Protein AF-A0A3C0CKK8-F1 (afdb_monomer)

pLDDT: mean 87.29, std 13.37, range [47.09, 98.12]

Mean predicted aligned error: 6.86 Å

Sequence (71 aa):
KREQQFTPAITRELERVVLLKNVDTLWMDHIDAMEELQKGIRLRAYGQKDPVVEYRMEGFDMFDEMIASIR

Solvent-accessible surface area (backbone atoms only — not comparable to full-atom values): 4146 Å² total; per-residue (Å²): 127,76,78,84,72,58,54,75,69,57,50,54,51,49,53,50,54,51,51,52,52,50,50,55,50,53,49,52,54,48,51,56,50,51,53,50,50,57,54,50,40,66,72,53,45,81,66,85,54,62,50,69,59,52,50,53,51,57,51,48,55,55,47,54,52,49,56,62,72,71,107

Foldseek 3Di:
DVVVPQDPVNVVVVVVVVLVVLLVVLVVVLVVVLVVLLVVLVVVVVPPDDSVVVSVVVSVVSVVVSVVSSD

Structure (mmCIF, N/CA/C/O backbone):
data_AF-A0A3C0CKK8-F1
#
_entry.id   AF-A0A3C0CKK8-F1
#
loop_
_atom_site.group_PDB
_atom_site.id
_atom_site.type_symbol
_atom_site.label_atom_id
_atom_site.label_alt_id
_atom_site.label_comp_id
_atom_site.label_asym_id
_atom_site.label_entity_id
_atom_site.label_seq_id
_atom_site.pdbx_PDB_ins_code
_atom_site.Cartn_x
_atom_site.Cartn_y
_atom_site.Cartn_z
_atom_site.occupancy
_atom_site.B_iso_or_equiv
_atom_site.auth_seq_id
_atom_site.auth_comp_id
_atom_site.auth_asym_id
_atom_site.auth_atom_id
_atom_site.pdbx_PDB_model_num
ATOM 1 N N . LYS A 1 1 ? -24.068 -13.836 27.078 1.00 4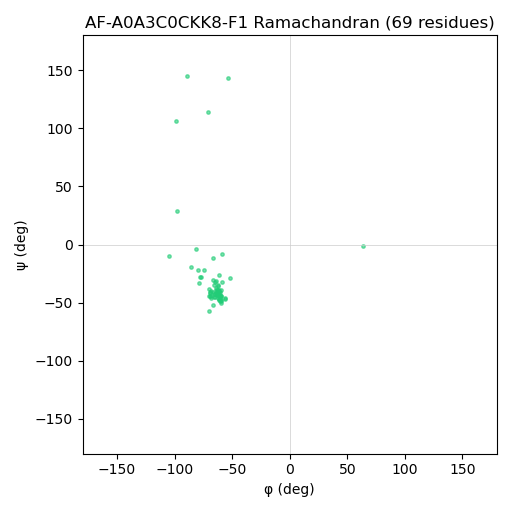8.59 1 LYS A N 1
ATOM 2 C CA . LYS A 1 1 ? -23.563 -13.237 28.346 1.00 48.59 1 LYS A CA 1
ATOM 3 C C . LYS A 1 1 ? -22.418 -12.229 28.151 1.00 48.59 1 LYS A C 1
ATOM 5 O O . LYS A 1 1 ? -22.349 -11.326 28.964 1.00 48.59 1 LYS A O 1
ATOM 10 N N . ARG A 1 2 ? -21.561 -12.317 27.113 1.00 47.09 2 ARG A N 1
ATOM 11 C CA . ARG A 1 2 ? -20.516 -11.295 26.843 1.00 47.09 2 ARG A CA 1
ATOM 12 C C . ARG A 1 2 ? -21.033 -10.016 26.164 1.00 47.09 2 ARG A C 1
ATOM 14 O O . ARG A 1 2 ? -20.544 -8.940 26.463 1.00 47.09 2 ARG A O 1
ATOM 21 N N . GLU A 1 3 ? -22.052 -10.120 25.315 1.00 51.12 3 GLU A N 1
ATOM 22 C CA . GLU A 1 3 ? -22.555 -8.985 24.517 1.00 51.12 3 GLU A CA 1
ATOM 23 C C . GLU A 1 3 ? -23.368 -7.955 25.320 1.00 51.12 3 GLU A C 1
ATOM 25 O O . GLU A 1 3 ? -23.445 -6.799 24.932 1.00 51.12 3 GLU A O 1
ATOM 30 N N . GLN A 1 4 ? -23.933 -8.332 26.473 1.00 56.69 4 GLN A N 1
ATOM 31 C CA . GLN A 1 4 ? -24.752 -7.429 27.301 1.00 56.69 4 GLN A CA 1
ATOM 32 C C . GLN A 1 4 ? -23.929 -6.488 28.200 1.00 56.69 4 GLN A C 1
ATOM 34 O O . GLN A 1 4 ? -24.509 -5.660 28.895 1.00 56.69 4 GLN A O 1
ATOM 39 N N . GLN A 1 5 ? -22.597 -6.621 28.223 1.00 56.12 5 GLN A N 1
ATOM 40 C CA . GLN A 1 5 ? -21.734 -5.941 29.198 1.00 56.12 5 GLN A CA 1
ATOM 41 C C . GLN A 1 5 ? -20.950 -4.751 28.623 1.00 56.12 5 GLN A C 1
ATOM 43 O O . GLN A 1 5 ? -20.360 -3.988 29.384 1.00 56.12 5 GLN A O 1
ATOM 48 N N . PHE A 1 6 ? -20.959 -4.564 27.301 1.00 60.56 6 PHE A N 1
ATOM 49 C CA . PHE A 1 6 ? -20.282 -3.450 26.643 1.00 60.56 6 PHE A CA 1
ATOM 50 C C . PHE A 1 6 ? -21.296 -2.348 26.333 1.00 60.56 6 PHE A C 1
ATOM 52 O O . PHE A 1 6 ? -22.140 -2.479 25.451 1.00 60.56 6 PHE A O 1
ATOM 59 N N . THR A 1 7 ? -21.238 -1.256 27.095 1.00 71.06 7 THR A N 1
ATOM 60 C CA . THR A 1 7 ? -22.011 -0.038 26.823 1.00 71.06 7 THR A CA 1
ATOM 61 C C . THR A 1 7 ? -21.755 0.421 25.377 1.00 71.06 7 THR A C 1
ATOM 63 O O . THR A 1 7 ? -20.604 0.355 24.941 1.00 71.06 7 THR A O 1
ATOM 66 N N . PRO A 1 8 ? -22.746 0.962 24.638 1.00 76.56 8 PRO A N 1
ATOM 67 C CA . PRO A 1 8 ? -22.585 1.354 23.228 1.00 76.56 8 PRO A CA 1
ATOM 68 C C . PRO A 1 8 ? -21.383 2.266 22.925 1.00 76.56 8 PRO A C 1
ATOM 70 O O . PRO A 1 8 ? -20.832 2.228 21.828 1.00 76.56 8 PRO A O 1
ATOM 73 N N . ALA A 1 9 ? -20.953 3.077 23.896 1.00 78.44 9 ALA A N 1
ATOM 74 C CA . ALA A 1 9 ? -19.759 3.912 23.781 1.00 78.44 9 ALA A CA 1
ATOM 75 C C . ALA A 1 9 ? -18.452 3.097 23.745 1.00 78.44 9 ALA A C 1
ATOM 77 O O . ALA A 1 9 ? -17.564 3.412 22.961 1.00 78.44 9 ALA A O 1
ATOM 78 N N . ILE A 1 10 ? -18.349 2.034 24.552 1.00 84.12 10 ILE A N 1
ATOM 79 C CA . ILE A 1 10 ? -17.161 1.169 24.612 1.00 84.12 10 ILE A CA 1
ATOM 80 C C . ILE A 1 10 ? -17.034 0.371 23.313 1.00 84.12 10 ILE A C 1
ATOM 82 O O . ILE A 1 10 ? -15.940 0.260 22.772 1.00 84.12 10 ILE A O 1
ATOM 86 N N . THR A 1 11 ? -18.150 -0.129 22.777 1.00 86.31 11 THR A N 1
ATOM 87 C CA . THR A 1 11 ? -18.160 -0.852 21.497 1.00 86.31 11 THR A CA 1
ATOM 88 C C . THR A 1 11 ? -17.693 0.034 20.342 1.00 86.31 11 THR A C 1
ATOM 90 O O . THR A 1 11 ? -16.838 -0.386 19.572 1.00 86.31 11 THR A O 1
ATOM 93 N N . ARG A 1 12 ? -18.156 1.291 20.267 1.00 87.19 12 ARG A N 1
ATOM 94 C CA . ARG A 1 12 ? -17.694 2.253 19.247 1.00 87.19 12 ARG A CA 1
ATOM 95 C C . ARG A 1 12 ? -16.211 2.596 19.367 1.00 87.19 12 ARG A C 1
ATOM 97 O O . ARG A 1 12 ? -15.538 2.765 18.354 1.00 87.19 12 ARG A O 1
ATOM 104 N N . GLU A 1 13 ? -15.705 2.737 20.590 1.00 89.56 13 GLU A N 1
ATOM 105 C CA . GLU A 1 13 ? -14.278 2.993 20.800 1.00 89.56 13 GLU A CA 1
ATOM 106 C C . GLU A 1 13 ? -13.438 1.794 20.357 1.00 89.56 13 GLU A C 1
ATOM 108 O O . GLU A 1 13 ? -12.439 1.957 19.663 1.00 89.56 13 GLU A O 1
ATOM 113 N N . LEU A 1 14 ? -13.886 0.584 20.697 1.00 89.50 14 LEU A N 1
ATOM 114 C CA . LEU A 1 14 ? -13.242 -0.655 20.281 1.00 89.50 14 LEU A CA 1
ATOM 115 C C . LEU A 1 14 ? -13.212 -0.787 18.752 1.00 89.50 14 LEU A C 1
ATOM 117 O O . LEU A 1 14 ? -12.159 -1.080 18.195 1.00 89.50 14 LEU A O 1
ATOM 121 N N . GLU A 1 15 ? -14.335 -0.528 18.075 1.00 89.38 15 GLU A N 1
ATOM 122 C CA . GLU A 1 15 ? -14.422 -0.516 16.608 1.00 89.38 15 GLU A CA 1
ATOM 123 C C . GLU A 1 15 ? -13.409 0.457 15.996 1.00 89.38 15 GLU A C 1
ATOM 125 O O . GLU A 1 15 ? -12.675 0.083 15.082 1.00 89.38 15 GLU A O 1
ATOM 130 N N . ARG A 1 16 ? -13.304 1.682 16.535 1.00 91.19 16 ARG A N 1
ATOM 131 C CA . ARG A 1 16 ? -12.322 2.670 16.068 1.00 91.19 16 ARG A CA 1
ATOM 132 C C . ARG A 1 16 ? -10.891 2.174 16.249 1.00 91.19 16 ARG A C 1
ATOM 134 O O . ARG A 1 16 ? -10.098 2.276 15.319 1.00 91.19 16 ARG A O 1
ATOM 141 N N . VAL A 1 17 ? -10.555 1.654 17.428 1.00 94.62 17 VAL A N 1
ATOM 142 C CA . VAL A 1 17 ? -9.200 1.174 17.736 1.00 94.62 17 VAL A CA 1
ATOM 143 C C . VAL A 1 17 ? -8.814 0.008 16.829 1.00 94.62 17 VAL A C 1
ATOM 145 O O . VAL A 1 17 ? -7.698 -0.021 16.316 1.00 94.62 17 VAL A O 1
ATOM 148 N N . VAL A 1 18 ? -9.728 -0.938 16.604 1.00 92.19 18 VAL A N 1
ATOM 149 C CA . VAL A 1 18 ? -9.484 -2.086 15.722 1.00 92.19 18 VAL A CA 1
ATOM 150 C C . VAL A 1 18 ? -9.307 -1.633 14.275 1.00 92.19 18 VAL A C 1
ATOM 152 O O . VAL A 1 18 ? -8.355 -2.064 13.628 1.00 92.19 18 VAL A O 1
ATOM 155 N N . LEU A 1 19 ? -10.165 -0.733 13.786 1.00 92.00 19 LEU A N 1
ATOM 156 C CA . LEU A 1 19 ? -10.052 -0.190 12.433 1.00 92.00 19 LEU A CA 1
ATOM 157 C C . LEU A 1 19 ? -8.712 0.526 12.228 1.00 92.00 19 LEU A C 1
ATOM 159 O O . LEU A 1 19 ? -8.005 0.218 11.275 1.00 92.00 19 LEU A O 1
ATOM 163 N N . LEU A 1 20 ? -8.341 1.435 13.135 1.00 95.31 20 LEU A N 1
ATOM 164 C CA . LEU A 1 20 ? -7.072 2.165 13.052 1.00 95.31 20 LEU A CA 1
ATOM 165 C C . LEU A 1 20 ? -5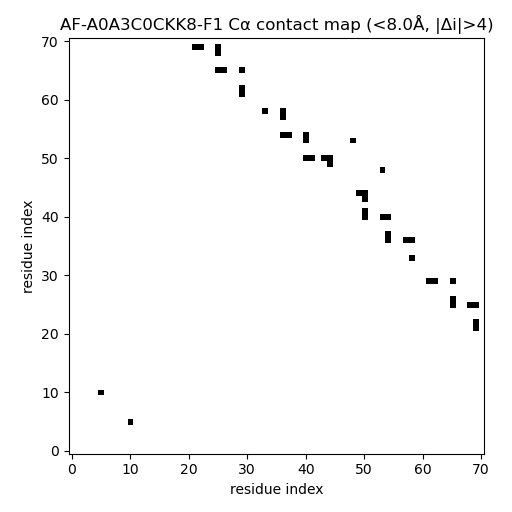.876 1.214 13.071 1.00 95.31 20 LEU A C 1
ATOM 167 O O . LEU A 1 20 ? -4.988 1.335 12.238 1.00 95.31 20 LEU A O 1
ATOM 171 N N . LYS A 1 21 ? -5.887 0.215 13.959 1.00 95.06 21 LYS A N 1
ATOM 172 C CA . LYS A 1 21 ? -4.807 -0.771 14.037 1.00 95.06 21 LYS A CA 1
ATOM 173 C C . LYS A 1 21 ? -4.669 -1.596 12.753 1.00 95.06 21 LYS A C 1
ATOM 175 O O . LYS A 1 21 ? -3.548 -1.885 12.340 1.00 95.06 21 LYS A O 1
ATOM 180 N N . ASN A 1 22 ? -5.785 -1.987 12.138 1.00 94.50 22 ASN A N 1
ATOM 181 C CA . ASN A 1 22 ? -5.767 -2.708 10.865 1.00 94.50 22 ASN A CA 1
ATOM 182 C C . ASN A 1 22 ? -5.204 -1.837 9.739 1.00 94.50 22 ASN A C 1
ATOM 184 O O . ASN A 1 22 ? -4.346 -2.302 8.995 1.00 94.50 22 ASN A O 1
ATOM 188 N N . VAL A 1 23 ? -5.639 -0.576 9.653 1.00 95.75 23 VAL A N 1
ATOM 189 C CA . VAL A 1 23 ? -5.118 0.385 8.670 1.00 95.75 23 VAL A CA 1
ATOM 190 C C . VAL A 1 23 ? -3.616 0.590 8.855 1.00 95.75 23 VAL A C 1
ATOM 192 O O . VAL A 1 23 ? -2.878 0.475 7.884 1.00 95.75 23 VAL A O 1
ATOM 195 N N . ASP A 1 24 ? -3.157 0.831 10.084 1.00 97.31 24 ASP A N 1
ATOM 196 C CA . ASP A 1 24 ? -1.737 1.058 10.378 1.00 97.31 24 ASP A CA 1
ATOM 197 C C . ASP A 1 24 ? -0.872 -0.149 9.996 1.00 97.31 24 ASP A C 1
ATOM 199 O O . ASP A 1 24 ? 0.213 0.016 9.442 1.00 97.31 24 ASP A O 1
ATOM 203 N N . THR A 1 25 ? -1.364 -1.361 10.268 1.00 96.44 25 THR A N 1
ATOM 204 C CA . THR A 1 25 ? -0.642 -2.604 9.960 1.00 96.44 25 THR A CA 1
ATOM 205 C C . THR A 1 25 ? -0.509 -2.790 8.449 1.00 96.44 25 THR A C 1
ATOM 207 O O . THR A 1 25 ? 0.599 -2.927 7.942 1.00 96.44 25 THR A O 1
ATOM 210 N N . LEU A 1 26 ? -1.626 -2.710 7.720 1.00 96.75 26 LEU A N 1
ATOM 211 C CA . LEU A 1 26 ? -1.638 -2.882 6.264 1.00 96.75 26 LEU A CA 1
ATOM 212 C C . LEU A 1 26 ? -0.860 -1.776 5.543 1.00 96.75 26 LEU A C 1
ATOM 214 O O . LEU A 1 26 ? -0.245 -2.026 4.510 1.0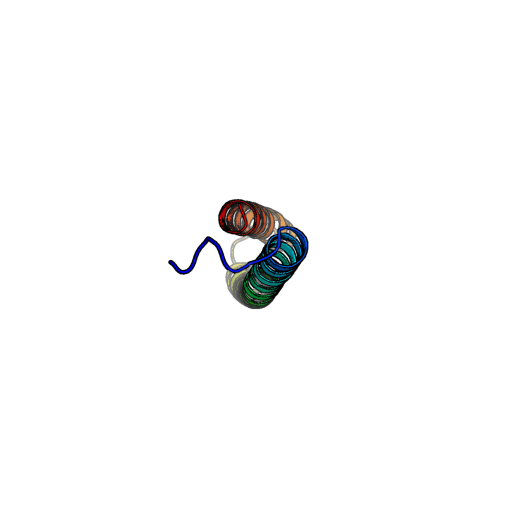0 96.75 26 LEU A O 1
ATOM 218 N N . TRP A 1 27 ? -0.849 -0.563 6.098 1.00 97.50 27 TRP A N 1
ATOM 219 C CA . TRP A 1 27 ? -0.055 0.539 5.570 1.00 97.50 27 TRP A CA 1
ATOM 220 C C . TRP A 1 27 ? 1.452 0.324 5.753 1.00 97.50 27 TRP A C 1
ATOM 222 O O . TRP A 1 27 ? 2.213 0.595 4.825 1.00 97.50 27 TRP A O 1
ATOM 232 N N . MET A 1 28 ? 1.894 -0.176 6.915 1.00 97.75 28 MET A N 1
ATOM 233 C CA . MET A 1 28 ? 3.303 -0.541 7.121 1.00 97.75 28 MET A CA 1
ATOM 234 C C . MET A 1 28 ? 3.740 -1.634 6.143 1.00 97.75 28 MET A C 1
ATOM 236 O O . MET A 1 28 ? 4.737 -1.450 5.449 1.00 97.75 28 MET A O 1
ATOM 240 N N . ASP A 1 29 ? 2.949 -2.701 6.016 1.00 97.50 29 ASP A N 1
ATOM 241 C CA . ASP A 1 29 ? 3.233 -3.791 5.076 1.00 97.50 29 ASP A CA 1
ATOM 242 C C . ASP A 1 29 ? 3.288 -3.280 3.622 1.00 97.50 29 ASP A C 1
ATOM 244 O O . ASP A 1 29 ? 4.151 -3.684 2.840 1.00 97.50 29 ASP A O 1
ATOM 248 N N . HIS A 1 30 ? 2.403 -2.346 3.251 1.00 97.88 30 HIS A N 1
ATOM 249 C CA . HIS A 1 30 ? 2.416 -1.721 1.929 1.00 97.88 30 HIS A CA 1
ATOM 250 C C . HIS A 1 30 ? 3.688 -0.899 1.685 1.00 97.88 30 HIS A C 1
ATOM 252 O O . HIS A 1 30 ? 4.259 -0.986 0.601 1.00 97.88 30 HIS A O 1
ATOM 258 N N . ILE A 1 31 ? 4.168 -0.126 2.667 1.00 97.75 31 ILE A N 1
ATOM 259 C CA . ILE A 1 31 ? 5.431 0.621 2.540 1.00 97.75 31 ILE A CA 1
ATOM 260 C C . ILE A 1 31 ? 6.598 -0.337 2.285 1.00 97.75 31 ILE A C 1
ATOM 262 O O . ILE A 1 31 ? 7.368 -0.109 1.349 1.00 97.75 31 ILE A O 1
ATOM 266 N N . ASP A 1 32 ? 6.699 -1.414 3.064 1.00 98.12 32 ASP A N 1
ATOM 267 C CA . ASP A 1 32 ? 7.760 -2.411 2.905 1.00 98.12 32 ASP A CA 1
ATOM 268 C C . ASP A 1 32 ? 7.705 -3.048 1.507 1.00 98.12 32 ASP A C 1
ATOM 270 O O . ASP A 1 32 ? 8.716 -3.124 0.800 1.00 98.12 32 ASP A O 1
ATOM 274 N N . ALA A 1 33 ? 6.505 -3.408 1.044 1.00 97.62 33 ALA A N 1
ATOM 275 C CA . ALA A 1 33 ? 6.304 -3.952 -0.293 1.00 97.62 33 ALA A CA 1
ATOM 276 C C . ALA A 1 33 ? 6.655 -2.937 -1.403 1.00 97.62 33 ALA A C 1
ATOM 278 O O . ALA A 1 33 ? 7.242 -3.309 -2.421 1.00 97.62 33 ALA A O 1
ATOM 279 N N . MET A 1 34 ? 6.363 -1.645 -1.215 1.00 97.81 34 MET A N 1
ATOM 280 C CA . MET A 1 34 ? 6.745 -0.582 -2.155 1.00 97.81 34 MET A CA 1
ATOM 281 C C . MET A 1 34 ? 8.269 -0.395 -2.224 1.00 97.81 34 MET A C 1
ATOM 283 O O . MET A 1 34 ? 8.815 -0.143 -3.305 1.00 97.81 34 MET A O 1
ATOM 287 N N . GLU A 1 35 ? 8.989 -0.563 -1.110 1.00 96.75 35 GLU A N 1
ATOM 288 C CA . GLU A 1 35 ? 10.455 -0.576 -1.122 1.00 96.75 35 GLU A CA 1
ATOM 289 C C . GLU A 1 35 ? 11.016 -1.774 -1.897 1.00 96.75 35 GLU A C 1
ATOM 291 O O . GLU A 1 35 ? 11.982 -1.630 -2.659 1.00 96.75 35 GLU A O 1
ATOM 296 N N . GLU A 1 36 ? 10.433 -2.960 -1.711 1.00 96.19 36 GLU A N 1
ATOM 297 C CA . GLU A 1 36 ? 10.801 -4.165 -2.458 1.00 96.19 36 GLU A CA 1
ATOM 298 C C . GLU A 1 36 ? 10.521 -4.013 -3.954 1.00 96.19 36 GLU A C 1
ATOM 300 O O . GLU A 1 36 ? 11.402 -4.300 -4.772 1.00 96.19 36 GLU A O 1
ATOM 305 N N . LEU A 1 37 ? 9.361 -3.461 -4.321 1.00 95.44 37 LEU A N 1
ATOM 306 C CA . LEU A 1 37 ? 9.011 -3.133 -5.702 1.00 95.44 37 LEU A CA 1
ATOM 307 C C . LEU A 1 37 ? 10.056 -2.199 -6.325 1.00 95.44 37 LEU A C 1
ATOM 309 O O . LEU A 1 37 ? 10.562 -2.455 -7.420 1.00 95.44 37 LEU A O 1
ATOM 313 N N . GLN A 1 38 ? 10.446 -1.141 -5.610 1.00 93.50 38 GLN A N 1
ATOM 314 C CA . GLN A 1 38 ? 11.453 -0.194 -6.087 1.00 93.50 38 GLN A CA 1
ATOM 315 C C . GLN A 1 38 ? 12.828 -0.852 -6.299 1.00 93.50 38 GLN A C 1
ATOM 317 O O . GLN A 1 38 ? 13.573 -0.477 -7.214 1.00 93.50 38 GLN A O 1
ATOM 322 N N . LYS A 1 39 ? 13.204 -1.814 -5.447 1.00 92.69 39 LYS A N 1
ATOM 323 C CA . LYS A 1 39 ? 14.435 -2.609 -5.608 1.00 92.69 39 LYS A CA 1
ATOM 324 C C . LYS A 1 39 ? 14.316 -3.541 -6.820 1.00 92.69 39 LYS A C 1
ATOM 326 O O . LYS A 1 39 ? 15.234 -3.580 -7.637 1.00 92.69 39 LYS A O 1
ATOM 331 N N . GLY A 1 40 ? 13.179 -4.217 -6.985 1.00 90.88 40 GLY A N 1
ATOM 332 C CA . GLY A 1 40 ? 12.897 -5.116 -8.107 1.00 90.88 40 GLY A CA 1
ATOM 333 C C . GLY A 1 40 ? 12.915 -4.412 -9.465 1.00 90.88 40 GLY A C 1
ATOM 334 O O . GLY A 1 40 ? 13.595 -4.861 -10.386 1.00 90.88 40 GLY A O 1
ATOM 335 N N . ILE A 1 41 ? 12.254 -3.260 -9.585 1.00 89.81 41 ILE A N 1
ATOM 336 C CA . ILE A 1 41 ? 12.218 -2.471 -10.826 1.00 89.81 41 ILE A CA 1
ATOM 337 C C . ILE A 1 41 ? 13.610 -1.989 -11.228 1.00 89.81 41 ILE A C 1
ATOM 339 O O . ILE A 1 41 ? 13.965 -2.050 -12.404 1.00 89.81 41 ILE A O 1
ATOM 343 N N . ARG A 1 42 ? 14.446 -1.575 -10.267 1.00 83.50 42 ARG A N 1
ATOM 344 C CA . ARG A 1 42 ? 15.840 -1.199 -10.557 1.00 83.50 42 ARG A CA 1
ATOM 345 C C . ARG A 1 42 ? 16.640 -2.338 -11.190 1.00 83.50 42 ARG A C 1
ATOM 347 O O . ARG A 1 42 ? 17.491 -2.073 -12.032 1.00 83.50 42 ARG A O 1
ATOM 354 N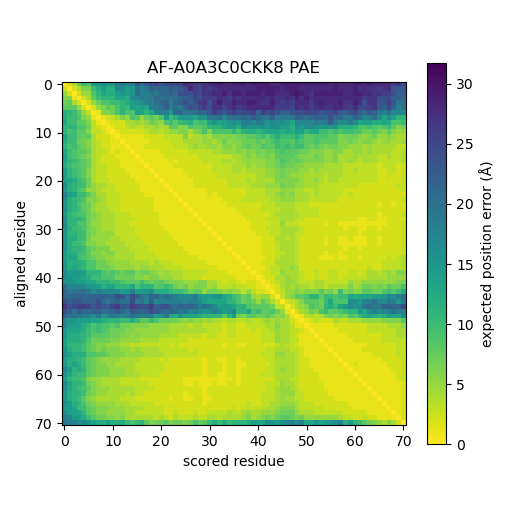 N . LEU A 1 43 ? 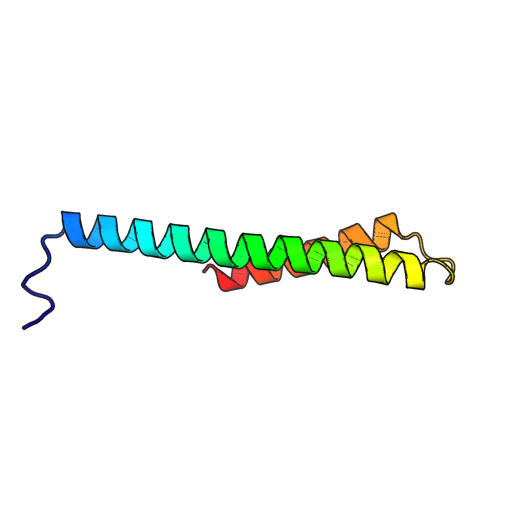16.343 -3.588 -10.836 1.00 83.12 43 LEU A N 1
ATOM 355 C CA . LEU A 1 43 ? 16.951 -4.768 -11.455 1.00 83.12 43 LEU A CA 1
ATOM 356 C C . LEU A 1 43 ? 16.344 -5.091 -12.835 1.00 83.12 43 LEU A C 1
ATOM 358 O O . LEU A 1 43 ? 17.042 -5.641 -13.684 1.00 83.12 43 LEU A O 1
ATOM 362 N N . ARG A 1 44 ? 15.075 -4.732 -13.089 1.00 78.88 44 ARG A N 1
ATOM 363 C CA . ARG A 1 44 ? 14.366 -4.949 -14.371 1.00 78.88 44 ARG A CA 1
ATOM 364 C C . ARG A 1 44 ? 14.580 -3.846 -15.414 1.00 78.88 44 ARG A C 1
ATOM 366 O O . ARG A 1 44 ? 14.415 -4.105 -16.605 1.00 78.88 44 ARG A O 1
ATOM 373 N N . ALA A 1 45 ? 15.009 -2.653 -14.998 1.00 66.19 45 ALA A N 1
ATOM 374 C CA . ALA A 1 45 ? 15.210 -1.478 -15.856 1.00 66.19 45 ALA A CA 1
ATOM 375 C C . ALA A 1 45 ? 16.217 -1.683 -17.012 1.00 66.19 45 ALA A C 1
ATOM 377 O O . ALA A 1 45 ? 16.307 -0.856 -17.916 1.00 66.19 45 ALA A O 1
ATOM 378 N N . TYR A 1 46 ? 16.939 -2.807 -17.044 1.00 60.31 46 TYR A N 1
ATOM 379 C CA . TYR A 1 46 ? 17.745 -3.224 -18.194 1.00 60.31 46 TYR A CA 1
ATOM 380 C C . TYR A 1 46 ? 16.905 -3.578 -19.449 1.00 60.31 46 TYR A C 1
ATOM 382 O O . TYR A 1 46 ? 17.469 -3.719 -20.532 1.00 60.31 46 TYR A O 1
ATOM 390 N N . GLY A 1 47 ? 15.573 -3.703 -19.336 1.00 70.19 47 GLY A N 1
ATOM 391 C CA . GLY A 1 47 ? 14.667 -4.218 -20.376 1.00 70.19 47 GLY A CA 1
ATOM 392 C C . GLY A 1 47 ? 13.916 -3.203 -21.258 1.00 70.19 47 GLY A C 1
ATOM 393 O O . GLY A 1 47 ? 12.820 -3.524 -21.706 1.00 70.19 47 GLY A O 1
ATOM 394 N N . GLN A 1 48 ? 14.449 -2.001 -21.516 1.00 71.75 48 GLN A N 1
ATOM 395 C CA . GLN A 1 48 ? 13.842 -0.949 -22.376 1.00 71.75 48 GLN A CA 1
ATOM 396 C C . GLN A 1 48 ? 12.491 -0.350 -21.921 1.00 71.75 48 GLN A C 1
ATOM 398 O O . GLN A 1 48 ? 11.982 0.553 -22.586 1.00 71.75 48 GLN A O 1
ATOM 403 N N . LYS A 1 49 ? 11.905 -0.795 -20.805 1.00 76.44 49 LYS A N 1
ATOM 404 C CA . LYS A 1 49 ? 10.719 -0.165 -20.206 1.00 76.44 49 LYS A CA 1
ATOM 405 C C . LYS A 1 49 ? 11.115 0.932 -19.221 1.00 76.44 49 LYS A C 1
ATOM 407 O O . LYS A 1 49 ? 12.128 0.815 -18.537 1.00 76.44 49 LYS A O 1
ATOM 412 N N . ASP A 1 50 ? 10.310 1.993 -19.162 1.00 87.50 50 ASP A N 1
ATOM 413 C CA . ASP A 1 50 ? 10.531 3.104 -18.236 1.00 87.50 50 ASP A CA 1
ATOM 414 C C . ASP A 1 50 ? 10.222 2.655 -16.791 1.00 87.50 50 ASP A C 1
ATOM 416 O O . ASP A 1 50 ? 9.059 2.370 -16.479 1.00 87.50 50 ASP A O 1
ATOM 420 N N . PRO A 1 51 ? 11.227 2.602 -15.897 1.00 90.44 51 PRO A N 1
ATOM 421 C CA . PRO A 1 51 ? 11.047 2.134 -14.524 1.00 90.44 51 PRO A CA 1
ATOM 422 C C . PRO A 1 51 ? 10.065 2.992 -13.716 1.00 90.44 51 PRO A C 1
ATOM 424 O O . PRO A 1 51 ? 9.439 2.496 -12.782 1.00 90.44 51 PRO A O 1
ATOM 427 N N . VAL A 1 52 ? 9.898 4.273 -14.062 1.00 90.62 52 VAL A N 1
ATOM 428 C CA . VAL A 1 52 ? 8.951 5.164 -13.378 1.00 90.62 52 VAL A CA 1
ATOM 429 C C . VAL A 1 52 ? 7.512 4.771 -13.707 1.00 90.62 52 VAL A C 1
ATOM 431 O O . VAL A 1 52 ? 6.644 4.810 -12.833 1.00 90.62 52 VAL A O 1
ATOM 434 N N . VAL A 1 53 ? 7.257 4.369 -14.955 1.00 91.75 53 VAL A N 1
ATOM 435 C CA . VAL A 1 53 ? 5.930 3.928 -15.398 1.00 91.75 53 VAL A CA 1
ATOM 436 C C . VAL A 1 53 ? 5.564 2.600 -14.741 1.00 91.75 53 VAL A C 1
ATOM 438 O O . VAL A 1 53 ? 4.465 2.488 -14.204 1.00 91.75 53 VAL A O 1
ATOM 441 N N . GLU A 1 54 ? 6.484 1.632 -14.714 1.00 90.94 54 GLU A N 1
ATOM 442 C CA . GLU A 1 54 ? 6.250 0.337 -14.055 1.00 90.94 54 GLU A CA 1
ATOM 443 C C . GLU A 1 54 ? 5.972 0.504 -12.558 1.00 90.94 54 GLU A C 1
ATOM 445 O O . GLU A 1 54 ? 4.997 -0.046 -12.053 1.00 90.94 54 GLU A O 1
ATOM 450 N N . TYR A 1 55 ? 6.758 1.337 -11.865 1.00 94.81 55 TYR A N 1
ATOM 451 C CA . TYR A 1 55 ? 6.576 1.584 -10.431 1.00 94.81 55 TYR A CA 1
ATOM 452 C C . TYR A 1 55 ? 5.212 2.194 -10.134 1.00 94.81 55 TYR A C 1
ATOM 454 O O . TYR A 1 55 ? 4.551 1.814 -9.172 1.00 94.81 55 TYR A O 1
ATOM 462 N N . ARG A 1 56 ? 4.774 3.132 -10.978 1.00 94.81 56 ARG A N 1
ATOM 463 C CA . ARG A 1 56 ? 3.463 3.757 -10.829 1.0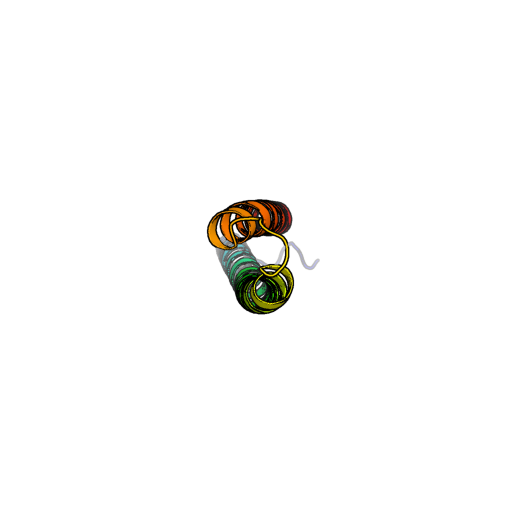0 94.81 56 ARG A CA 1
ATOM 464 C C . ARG A 1 56 ? 2.323 2.771 -11.076 1.00 94.81 56 ARG A C 1
ATOM 466 O O . ARG A 1 56 ? 1.326 2.859 -10.372 1.00 94.81 56 ARG A O 1
ATOM 473 N N . MET A 1 57 ? 2.438 1.903 -12.081 1.00 94.75 57 MET A N 1
ATOM 474 C CA . MET A 1 57 ? 1.390 0.930 -12.402 1.00 94.75 57 MET A CA 1
ATOM 475 C C . MET A 1 57 ? 1.290 -0.148 -11.322 1.00 94.75 57 MET A C 1
ATOM 477 O O . MET A 1 57 ? 0.246 -0.265 -10.693 1.00 94.75 57 MET A O 1
ATOM 481 N N . GLU A 1 58 ? 2.387 -0.856 -11.042 1.00 95.50 58 GLU A N 1
ATOM 482 C CA . GLU A 1 58 ? 2.407 -1.926 -10.033 1.00 95.50 58 GLU A CA 1
ATOM 483 C C . GLU A 1 58 ? 2.096 -1.379 -8.631 1.00 95.50 58 GLU A C 1
ATOM 485 O O . GLU A 1 58 ? 1.320 -1.974 -7.891 1.00 95.50 58 GLU A O 1
ATOM 490 N N . GLY A 1 59 ? 2.624 -0.201 -8.279 1.00 97.06 59 GLY A N 1
ATOM 491 C CA . GLY A 1 59 ? 2.33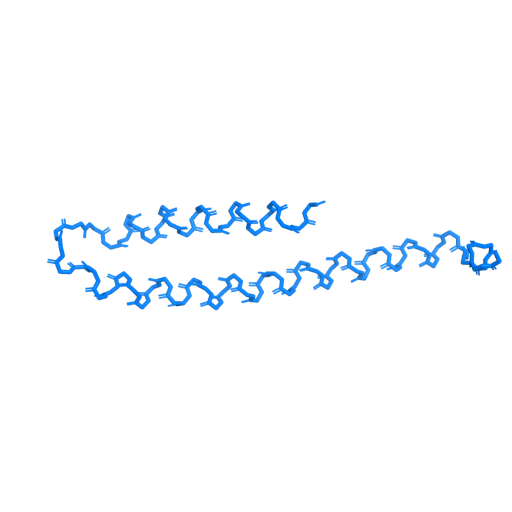9 0.426 -6.989 1.00 97.06 59 GLY A CA 1
ATOM 492 C C . GLY A 1 59 ? 0.880 0.862 -6.822 1.00 97.06 59 GLY A C 1
ATOM 493 O O . GLY A 1 59 ? 0.362 0.844 -5.707 1.00 97.06 59 GLY A O 1
ATOM 494 N N . PHE A 1 60 ? 0.203 1.237 -7.912 1.00 97.44 60 PHE A N 1
ATOM 495 C CA . PHE A 1 60 ? -1.226 1.550 -7.872 1.00 97.44 60 PHE A CA 1
ATOM 496 C C . PHE A 1 60 ? -2.065 0.289 -7.640 1.00 97.44 60 PHE A C 1
ATOM 498 O O . PHE A 1 60 ? -2.934 0.299 -6.772 1.00 97.44 60 PHE A O 1
ATOM 505 N N . ASP A 1 61 ? -1.753 -0.804 -8.340 1.00 97.75 61 ASP A N 1
ATOM 506 C CA . ASP A 1 61 ? -2.440 -2.086 -8.154 1.00 97.75 61 ASP A CA 1
ATOM 507 C C . ASP A 1 61 ? -2.274 -2.594 -6.705 1.00 97.75 61 ASP A C 1
ATOM 509 O O . ASP A 1 61 ? -3.249 -2.963 -6.051 1.00 97.75 61 ASP A O 1
ATOM 513 N N . MET A 1 62 ? -1.060 -2.498 -6.148 1.00 97.69 62 MET A N 1
ATOM 514 C CA . MET A 1 62 ? -0.780 -2.846 -4.746 1.00 97.69 62 MET A CA 1
ATOM 515 C C . MET A 1 62 ? -1.542 -1.969 -3.741 1.00 97.69 62 MET A C 1
ATOM 517 O O . MET A 1 62 ? -1.924 -2.433 -2.664 1.00 97.69 62 MET A O 1
ATOM 521 N N . PHE A 1 63 ? -1.751 -0.689 -4.058 1.00 96.88 63 PHE A N 1
ATOM 522 C CA . PHE A 1 63 ? -2.539 0.209 -3.217 1.00 96.88 63 PHE A CA 1
ATOM 523 C C . PHE A 1 63 ? -4.022 -0.183 -3.221 1.00 96.88 63 PHE A C 1
ATOM 525 O O . PHE A 1 63 ? -4.638 -0.248 -2.155 1.00 96.88 63 PHE A O 1
ATOM 532 N N . ASP A 1 64 ? -4.589 -0.495 -4.389 1.00 97.19 64 ASP A N 1
ATOM 533 C CA . ASP A 1 64 ? -5.980 -0.946 -4.502 1.00 97.19 64 ASP A CA 1
ATOM 534 C C . ASP A 1 64 ? -6.213 -2.259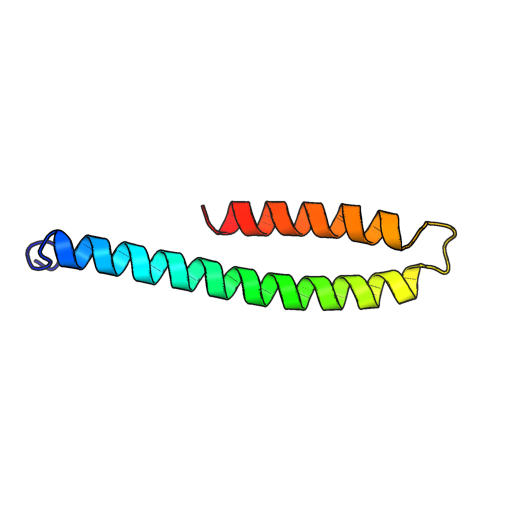 -3.732 1.00 97.19 64 ASP A C 1
ATOM 536 O O . ASP A 1 64 ? -7.219 -2.393 -3.028 1.00 97.19 64 ASP A O 1
ATOM 540 N N . GLU A 1 65 ? -5.260 -3.195 -3.775 1.00 96.94 65 GLU A N 1
ATOM 541 C CA . GLU A 1 65 ? -5.293 -4.432 -2.982 1.00 96.94 65 GLU A CA 1
ATOM 542 C C . GLU A 1 65 ? -5.253 -4.171 -1.466 1.00 96.94 65 GLU A C 1
ATOM 544 O O . GLU A 1 65 ? -6.018 -4.776 -0.703 1.00 96.94 65 GLU A O 1
ATOM 549 N N . MET A 1 66 ? -4.417 -3.231 -1.011 1.00 96.88 66 MET A N 1
ATOM 550 C CA . MET A 1 66 ? -4.367 -2.826 0.398 1.00 96.88 66 MET A CA 1
ATOM 551 C C . MET A 1 66 ? -5.710 -2.229 0.847 1.00 96.88 66 MET A C 1
ATOM 553 O O . MET A 1 66 ? -6.243 -2.608 1.891 1.00 96.88 66 MET A O 1
ATOM 557 N N . ILE A 1 67 ? -6.300 -1.333 0.050 1.00 95.81 67 ILE A N 1
ATOM 558 C CA . ILE A 1 67 ? -7.608 -0.730 0.347 1.00 95.81 67 ILE A CA 1
ATOM 559 C C . ILE A 1 67 ? -8.721 -1.784 0.359 1.00 95.81 67 ILE A C 1
ATOM 561 O O . ILE A 1 67 ? -9.611 -1.722 1.212 1.00 95.81 67 ILE A O 1
ATOM 565 N N . ALA A 1 68 ? -8.676 -2.760 -0.551 1.00 95.12 68 ALA A N 1
ATOM 566 C CA . ALA A 1 68 ? -9.615 -3.878 -0.567 1.00 95.12 68 ALA A CA 1
ATOM 567 C C . ALA A 1 68 ? -9.490 -4.763 0.683 1.00 95.12 68 ALA A C 1
ATOM 569 O O . ALA A 1 68 ? -10.497 -5.290 1.142 1.00 95.12 68 ALA A O 1
ATOM 570 N N . SER A 1 69 ? -8.289 -4.873 1.259 1.00 92.38 69 SER A N 1
ATOM 571 C CA . SER A 1 69 ? -8.014 -5.662 2.470 1.00 92.38 69 SER A CA 1
ATOM 572 C C . SER A 1 69 ? -8.419 -4.961 3.775 1.00 92.38 69 SER A C 1
ATOM 574 O O . SER A 1 69 ? -8.614 -5.622 4.792 1.00 92.38 69 SER A O 1
ATOM 576 N N . ILE A 1 70 ? -8.542 -3.627 3.765 1.00 89.44 70 ILE A N 1
ATOM 577 C CA . ILE A 1 70 ? -9.025 -2.832 4.911 1.00 89.44 70 ILE A CA 1
ATOM 578 C C . ILE A 1 70 ? -10.556 -2.924 5.063 1.00 89.44 70 ILE A C 1
ATOM 580 O O . ILE A 1 70 ? -11.070 -2.737 6.169 1.00 89.44 70 ILE A O 1
ATOM 584 N N . ARG A 1 71 ? -11.281 -3.145 3.958 1.00 74.69 71 ARG A N 1
ATOM 585 C CA . ARG A 1 71 ? -12.753 -3.159 3.903 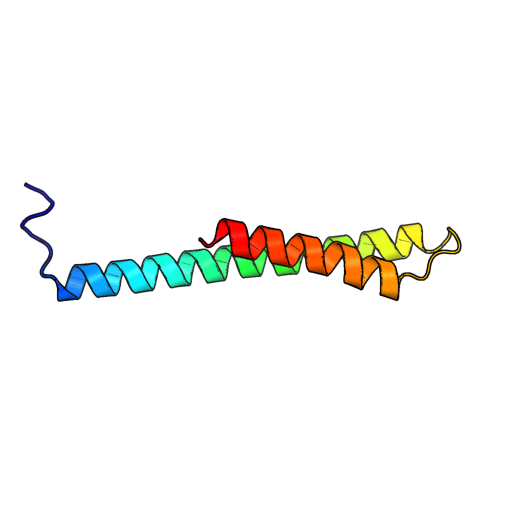1.00 74.69 71 ARG A CA 1
ATOM 586 C C . ARG A 1 71 ? -13.360 -4.459 4.414 1.00 74.69 71 ARG A C 1
ATOM 588 O O . ARG A 1 71 ? -14.427 -4.348 5.058 1.00 74.69 71 ARG A O 1
#

Secondary structure (DSSP, 8-state):
--GGGS-HHHHHHHHHHHHHHHHHHHHHHHHHHHHHHHHHHHHHGGGSS-HHHHHHHHHHHHHHHHHHHH-

Radius of gyration: 19.03 Å; Cα contacts (8 Å, |Δi|>4): 23; chains: 1; bounding box: 42×18×52 Å